Protein AF-A0A0A9Z9J9-F1 (afdb_monomer_lite)

Structure (mmCIF, N/CA/C/O backbone):
data_AF-A0A0A9Z9J9-F1
#
_entry.id   AF-A0A0A9Z9J9-F1
#
loop_
_atom_site.group_PDB
_atom_site.id
_atom_site.type_symbol
_atom_site.label_atom_id
_atom_site.label_alt_id
_atom_site.label_comp_id
_atom_site.label_asym_id
_atom_site.label_entity_id
_atom_site.label_seq_id
_atom_site.pdbx_PDB_ins_code
_atom_site.Cartn_x
_atom_site.Cartn_y
_atom_site.Cartn_z
_atom_site.occupancy
_atom_site.B_iso_or_equiv
_atom_site.auth_seq_id
_atom_site.auth_comp_id
_atom_site.auth_asym_id
_atom_site.auth_atom_id
_atom_site.pdbx_PDB_model_num
ATOM 1 N N . MET A 1 1 ? 43.612 11.893 54.432 1.00 41.75 1 MET A N 1
ATOM 2 C CA . MET A 1 1 ? 43.069 10.661 53.826 1.00 41.75 1 MET A CA 1
ATOM 3 C C . MET A 1 1 ? 41.663 10.971 53.351 1.00 41.75 1 MET A C 1
ATOM 5 O O . MET A 1 1 ? 40.718 10.906 54.120 1.00 41.75 1 MET A O 1
ATOM 9 N N . THR A 1 2 ? 41.575 11.457 52.120 1.00 36.19 2 THR A N 1
ATOM 10 C CA . THR A 1 2 ? 40.346 11.858 51.434 1.00 36.19 2 THR A CA 1
ATOM 11 C C . THR A 1 2 ? 40.062 10.809 50.369 1.00 36.19 2 THR A C 1
ATOM 13 O O . THR A 1 2 ? 40.895 10.635 49.482 1.00 36.19 2 THR A O 1
ATOM 16 N N . SER A 1 3 ? 38.913 10.143 50.439 1.00 33.19 3 SER A N 1
ATOM 17 C CA . SER A 1 3 ? 38.395 9.349 49.323 1.00 33.19 3 SER A CA 1
ATOM 18 C C . SER A 1 3 ? 36.925 9.684 49.140 1.00 33.19 3 SER A C 1
ATOM 20 O O . SER A 1 3 ? 36.074 9.295 49.935 1.00 33.19 3 SER A O 1
ATOM 22 N N . SER A 1 4 ? 36.681 10.480 48.104 1.00 35.03 4 SER A N 1
ATOM 23 C CA . SER A 1 4 ? 35.377 10.843 47.572 1.00 35.03 4 SER A CA 1
ATOM 24 C C . SER A 1 4 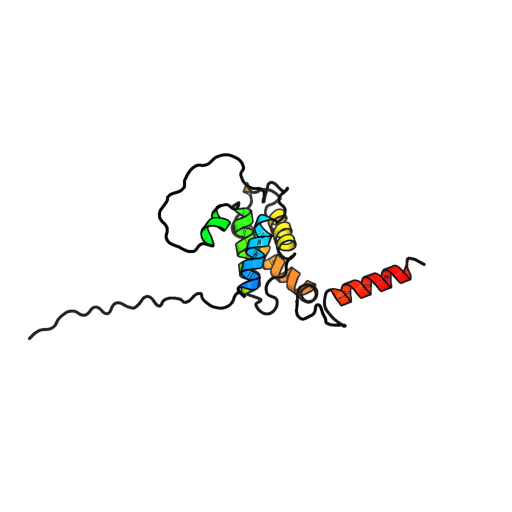? 34.791 9.679 46.775 1.00 35.03 4 SER A C 1
ATOM 26 O O . SER A 1 4 ? 35.499 9.010 46.023 1.00 35.03 4 SER A O 1
ATOM 28 N N . ASN A 1 5 ? 33.484 9.476 46.921 1.00 36.78 5 ASN A N 1
ATOM 29 C CA . ASN A 1 5 ? 32.682 8.585 46.094 1.00 36.78 5 ASN A CA 1
ATOM 30 C C . ASN A 1 5 ? 32.602 9.127 44.660 1.00 36.78 5 ASN A C 1
ATOM 32 O O . ASN A 1 5 ? 32.095 10.226 44.456 1.00 36.78 5 ASN A O 1
ATOM 36 N N . ASN A 1 6 ? 33.031 8.332 43.681 1.00 34.12 6 ASN A N 1
ATOM 37 C CA . ASN A 1 6 ? 32.644 8.488 42.281 1.00 34.12 6 ASN A CA 1
ATOM 38 C C . ASN A 1 6 ? 31.863 7.239 41.869 1.00 34.12 6 ASN A C 1
ATOM 40 O O . ASN A 1 6 ? 32.435 6.207 41.523 1.00 34.12 6 ASN A O 1
ATOM 44 N N . SER A 1 7 ? 30.538 7.338 41.931 1.00 38.22 7 SER A N 1
ATOM 45 C CA . SER A 1 7 ? 29.638 6.421 41.242 1.00 38.22 7 SER A CA 1
ATOM 46 C C . SER A 1 7 ? 29.620 6.841 39.778 1.00 38.22 7 SER A C 1
ATOM 48 O O . SER A 1 7 ? 29.006 7.844 39.422 1.00 38.22 7 SER A O 1
ATOM 50 N N . SER A 1 8 ? 30.361 6.114 38.944 1.00 36.75 8 SER A N 1
ATOM 51 C CA . SER A 1 8 ? 30.363 6.292 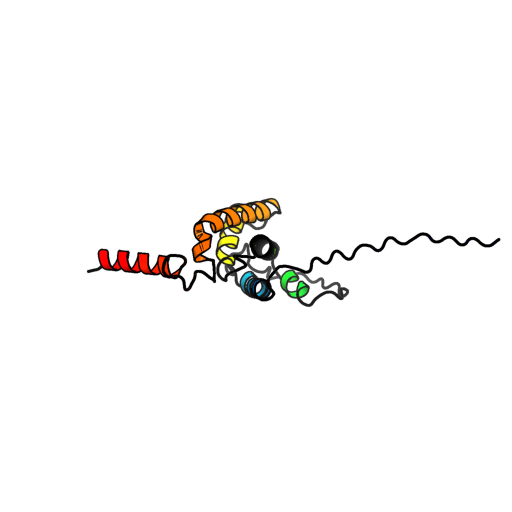37.496 1.00 36.75 8 SER A CA 1
ATOM 52 C C . SER A 1 8 ? 28.941 6.141 36.966 1.00 36.75 8 SER A C 1
ATOM 54 O O . SER A 1 8 ? 28.404 5.036 36.906 1.00 36.75 8 SER A O 1
ATOM 56 N N . GLY A 1 9 ? 28.336 7.271 36.598 1.00 31.98 9 GLY A N 1
ATOM 57 C CA . GLY A 1 9 ? 27.153 7.309 35.758 1.00 31.98 9 GLY A CA 1
ATOM 58 C C . GLY A 1 9 ? 27.482 6.592 34.459 1.00 31.98 9 GLY A C 1
ATOM 59 O O . GLY A 1 9 ? 28.258 7.089 33.644 1.00 31.98 9 GLY A O 1
ATOM 60 N N . GLY A 1 10 ? 26.935 5.389 34.299 1.00 28.67 10 GLY A N 1
ATOM 61 C CA . GLY A 1 10 ? 26.879 4.731 33.008 1.00 28.67 10 GLY A CA 1
ATOM 62 C C . GLY A 1 10 ? 26.078 5.636 32.091 1.00 28.67 10 GLY A C 1
ATOM 63 O O . GLY A 1 10 ? 24.866 5.762 32.255 1.00 28.67 10 GLY A O 1
ATOM 64 N N . ASN A 1 11 ? 26.781 6.312 31.183 1.00 30.95 11 ASN A N 1
ATOM 65 C CA . ASN A 1 11 ? 26.189 7.001 30.052 1.00 30.95 11 ASN A CA 1
ATOM 66 C C . ASN A 1 11 ? 25.181 6.039 29.428 1.00 30.95 11 ASN A C 1
ATOM 68 O O . ASN A 1 11 ? 25.568 4.986 28.921 1.00 30.95 11 ASN A O 1
ATOM 72 N N . ILE A 1 12 ? 23.896 6.382 29.517 1.00 38.69 12 ILE A N 1
ATOM 73 C CA . ILE A 1 12 ? 22.861 5.749 28.716 1.00 38.69 12 ILE A CA 1
ATOM 74 C C . ILE A 1 12 ? 23.299 6.025 27.288 1.00 38.69 12 ILE A C 1
ATOM 76 O O . ILE A 1 12 ? 23.242 7.163 26.822 1.00 38.69 12 ILE A O 1
ATOM 80 N N . SER A 1 13 ? 23.868 4.997 26.664 1.00 37.06 13 SER A N 1
ATOM 81 C CA . SER A 1 13 ? 24.253 4.997 25.269 1.00 37.06 13 SER A CA 1
ATOM 82 C C . SER A 1 13 ? 23.057 5.510 24.501 1.00 37.06 13 SER A C 1
ATOM 84 O O . SER A 1 13 ? 22.023 4.849 24.443 1.00 37.06 13 SER A O 1
ATOM 86 N N . ASN A 1 14 ? 23.210 6.727 23.990 1.00 32.28 14 ASN A N 1
ATOM 87 C CA . ASN A 1 14 ? 22.331 7.352 23.033 1.00 32.28 14 ASN A CA 1
ATOM 88 C C . ASN A 1 14 ? 22.227 6.348 21.882 1.00 32.28 14 ASN A C 1
ATOM 90 O O . ASN A 1 14 ? 23.140 6.238 21.058 1.00 32.28 14 ASN A O 1
ATOM 94 N N . CYS A 1 15 ? 21.197 5.503 21.910 1.00 29.72 15 CYS A N 1
ATOM 95 C CA . CYS A 1 15 ? 20.898 4.588 20.833 1.00 29.72 15 CYS A CA 1
ATOM 96 C C . CYS A 1 15 ? 20.431 5.479 19.692 1.00 29.72 15 CYS A C 1
ATOM 98 O O . CYS A 1 15 ? 19.263 5.833 19.571 1.00 29.72 15 CYS A O 1
ATOM 100 N N . ASN A 1 16 ? 21.411 5.915 18.908 1.00 31.02 16 ASN A N 1
ATOM 101 C CA . ASN A 1 16 ? 21.237 6.546 17.621 1.00 31.02 16 ASN A CA 1
ATOM 102 C C . ASN A 1 16 ? 20.418 5.585 16.752 1.00 31.02 16 ASN A C 1
ATOM 104 O O . ASN A 1 16 ? 20.968 4.771 16.016 1.00 31.02 16 ASN A O 1
ATOM 108 N N . TYR A 1 17 ? 19.091 5.681 16.843 1.00 35.62 17 TYR A N 1
ATOM 109 C CA . TYR A 1 17 ? 18.126 5.113 15.900 1.00 35.62 17 TYR A CA 1
ATOM 110 C C . TYR A 1 17 ? 18.121 5.954 14.611 1.00 35.62 17 TYR A C 1
ATOM 112 O O . TYR A 1 17 ? 17.088 6.315 14.057 1.00 35.62 17 TYR A O 1
ATOM 120 N N . SER A 1 18 ? 19.308 6.366 14.180 1.00 42.69 18 SER A N 1
ATOM 121 C CA . SER A 1 18 ? 19.554 7.284 13.083 1.00 42.69 18 SER A CA 1
ATOM 122 C C . SER A 1 18 ? 20.475 6.579 12.105 1.00 42.69 18 SER A C 1
ATOM 124 O O . SER A 1 18 ? 21.689 6.730 12.167 1.00 42.69 18 SER A O 1
ATOM 126 N N . ASN A 1 19 ? 19.854 5.722 11.289 1.00 53.50 19 ASN A N 1
ATOM 127 C CA . ASN A 1 19 ? 20.184 5.336 9.908 1.00 53.50 19 ASN A CA 1
ATOM 128 C C . ASN A 1 19 ? 19.246 4.160 9.563 1.00 53.50 19 ASN A C 1
ATOM 130 O O . ASN A 1 19 ? 19.365 3.089 10.147 1.00 53.50 19 ASN A O 1
ATOM 134 N N . SER A 1 20 ? 18.233 4.306 8.705 1.00 59.31 20 SER A N 1
ATOM 135 C CA . SER A 1 20 ? 18.423 3.957 7.285 1.00 59.31 20 SER A CA 1
ATOM 136 C C . SER A 1 20 ? 17.186 4.203 6.400 1.00 59.31 20 SER A C 1
ATOM 138 O O . SER A 1 20 ? 17.176 3.754 5.258 1.00 59.31 20 SER A O 1
ATOM 140 N N . ILE A 1 21 ? 16.145 4.910 6.861 1.00 67.75 21 ILE A N 1
ATOM 141 C CA . ILE A 1 21 ? 15.056 5.285 5.948 1.00 67.75 21 ILE A CA 1
ATOM 142 C C . ILE A 1 21 ? 15.497 6.489 5.112 1.00 67.75 21 ILE A C 1
ATOM 144 O O . ILE A 1 21 ? 16.006 7.479 5.647 1.00 67.75 21 ILE A O 1
ATOM 148 N N . SER A 1 22 ? 15.332 6.421 3.790 1.00 75.94 22 SER A N 1
ATOM 149 C CA . SER A 1 22 ? 15.581 7.601 2.965 1.00 75.94 22 SER A CA 1
ATOM 150 C C . SER A 1 22 ? 14.594 8.699 3.376 1.00 75.94 22 SER A C 1
ATOM 152 O O . SER A 1 22 ? 13.391 8.453 3.479 1.00 75.94 22 SER A O 1
ATOM 154 N N . ASN A 1 23 ? 15.081 9.924 3.609 1.00 79.69 23 ASN A N 1
ATOM 155 C CA . ASN A 1 23 ? 14.209 11.062 3.941 1.00 79.69 23 ASN A CA 1
ATOM 156 C C . ASN A 1 23 ? 13.099 11.244 2.888 1.00 79.69 23 ASN A C 1
ATOM 158 O O . ASN A 1 23 ? 11.994 11.671 3.212 1.00 79.69 23 ASN A O 1
ATOM 162 N N . SER A 1 24 ? 13.377 10.864 1.636 1.00 85.19 24 SER A N 1
ATOM 163 C CA . SER A 1 24 ? 12.406 10.811 0.545 1.00 85.19 24 SER A CA 1
ATOM 164 C C . SER A 1 24 ? 11.293 9.785 0.763 1.00 85.19 24 SER A C 1
ATOM 166 O O . SER A 1 24 ? 10.138 10.123 0.533 1.00 85.19 24 SER A O 1
ATOM 168 N N . ALA A 1 25 ? 11.610 8.566 1.217 1.00 89.00 25 ALA A N 1
ATOM 169 C CA . ALA A 1 25 ? 10.604 7.538 1.491 1.00 89.00 25 ALA A CA 1
ATOM 170 C C . ALA A 1 25 ? 9.681 7.972 2.629 1.00 89.00 25 ALA A C 1
ATOM 172 O O . ALA A 1 25 ? 8.465 7.928 2.479 1.00 89.00 25 ALA A O 1
ATOM 173 N N . LEU A 1 26 ? 10.252 8.470 3.729 1.00 90.38 26 LEU A N 1
ATOM 174 C CA . LEU A 1 26 ? 9.461 8.939 4.865 1.00 90.38 26 LEU A CA 1
ATOM 175 C C . LEU A 1 26 ? 8.557 10.121 4.479 1.00 90.38 26 LEU A C 1
ATOM 177 O O . LEU A 1 26 ? 7.373 10.110 4.791 1.00 90.38 26 LEU A O 1
ATOM 181 N N . THR A 1 27 ? 9.082 11.085 3.714 1.00 90.75 27 THR A N 1
ATOM 182 C CA . THR A 1 27 ? 8.289 12.221 3.209 1.00 90.75 27 THR A CA 1
ATOM 183 C C . THR A 1 27 ? 7.138 11.766 2.310 1.00 90.75 27 THR A C 1
ATOM 185 O O . THR A 1 27 ? 6.045 12.323 2.380 1.00 90.75 27 THR A O 1
ATOM 188 N N . ALA A 1 28 ? 7.366 10.762 1.461 1.00 92.81 28 ALA A N 1
ATOM 189 C CA . ALA A 1 28 ? 6.328 10.225 0.590 1.00 92.81 28 ALA A CA 1
ATOM 190 C C . ALA A 1 28 ? 5.235 9.498 1.392 1.00 92.81 28 ALA A C 1
ATOM 192 O O . ALA A 1 28 ? 4.055 9.771 1.184 1.00 92.81 28 ALA A O 1
ATOM 193 N N . ILE A 1 29 ? 5.618 8.663 2.366 1.00 94.56 29 ILE A N 1
ATOM 194 C CA . ILE A 1 29 ? 4.682 7.993 3.285 1.00 94.56 29 ILE A CA 1
ATOM 195 C C . ILE A 1 29 ? 3.825 9.027 4.027 1.00 94.56 29 ILE A C 1
ATOM 197 O O . ILE A 1 29 ? 2.602 8.898 4.074 1.00 94.56 29 ILE A O 1
ATOM 201 N N . ASP A 1 30 ? 4.447 10.083 4.547 1.00 92.19 30 ASP A N 1
ATOM 202 C CA . ASP A 1 30 ? 3.766 11.168 5.256 1.00 92.19 30 ASP A CA 1
ATOM 203 C C . ASP A 1 30 ? 2.724 11.898 4.410 1.00 92.19 30 ASP A C 1
ATOM 205 O O . ASP A 1 30 ? 1.687 12.327 4.919 1.00 92.19 30 ASP A O 1
ATOM 209 N N . MET A 1 31 ? 2.983 12.031 3.111 1.00 90.94 31 MET A N 1
ATOM 210 C CA . MET A 1 31 ? 2.027 12.623 2.184 1.00 90.94 31 MET A CA 1
ATOM 211 C C . MET A 1 31 ? 0.931 11.636 1.775 1.00 90.94 31 MET A C 1
ATOM 213 O O . MET A 1 31 ? -0.215 12.041 1.578 1.00 90.94 31 MET A O 1
ATOM 217 N N . ASP A 1 32 ? 1.253 10.355 1.609 1.00 94.88 32 ASP A N 1
ATOM 218 C CA . ASP A 1 32 ? 0.341 9.351 1.053 1.00 94.88 32 ASP A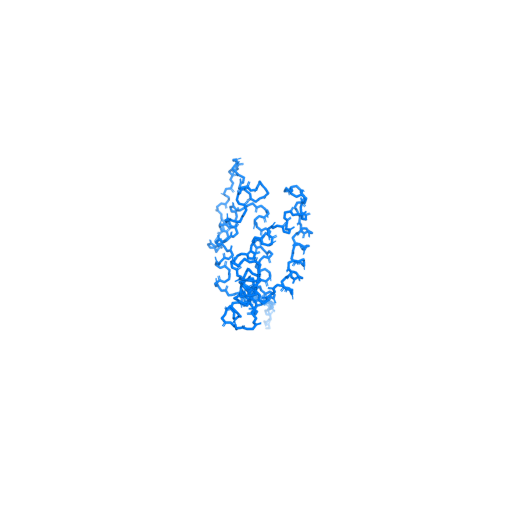 CA 1
ATOM 219 C C . ASP A 1 32 ? -0.639 8.789 2.083 1.00 94.88 32 ASP A C 1
ATOM 221 O O . ASP A 1 32 ? -1.828 8.657 1.783 1.00 94.88 32 ASP A O 1
ATOM 225 N N . VAL A 1 33 ? -0.192 8.513 3.311 1.00 94.50 33 VAL A N 1
ATOM 226 C CA . VAL A 1 33 ? -1.040 7.916 4.358 1.00 94.50 33 VAL A CA 1
ATOM 227 C C . VAL A 1 33 ? -2.313 8.735 4.625 1.00 94.50 33 VAL A C 1
ATOM 229 O O . VAL A 1 33 ? -3.394 8.143 4.600 1.00 94.50 33 VAL A O 1
ATOM 232 N N . PRO A 1 34 ? -2.270 10.075 4.791 1.00 90.94 34 PRO A N 1
ATOM 233 C CA . PRO A 1 34 ? -3.484 10.874 4.987 1.00 90.94 34 PRO A CA 1
ATOM 234 C C . PRO A 1 34 ? -4.443 10.858 3.786 1.00 90.94 34 PRO A C 1
ATOM 236 O O . PRO A 1 34 ? -5.627 11.155 3.931 1.00 90.94 34 PRO A O 1
ATOM 239 N N . ARG A 1 35 ? -3.933 10.548 2.588 1.00 91.56 35 ARG A N 1
ATOM 240 C CA . ARG A 1 35 ? -4.700 10.497 1.334 1.00 91.56 35 ARG A CA 1
ATOM 241 C C . ARG A 1 35 ? -5.190 9.087 0.992 1.00 91.56 35 ARG A C 1
ATOM 243 O O . ARG A 1 35 ? -5.917 8.945 0.013 1.00 91.56 35 ARG A O 1
ATOM 250 N N . THR A 1 36 ? -4.815 8.074 1.774 1.00 94.44 36 THR A N 1
ATOM 251 C CA . THR A 1 36 ? -5.120 6.664 1.501 1.00 94.44 36 THR A CA 1
ATOM 252 C C . THR A 1 36 ? -6.558 6.334 1.889 1.00 94.44 36 THR A C 1
ATOM 254 O O . THR A 1 36 ? -6.974 6.582 3.019 1.00 94.44 36 THR A O 1
ATOM 257 N N . MET A 1 37 ? -7.325 5.771 0.950 1.00 91.12 37 MET A N 1
ATOM 258 C CA . MET A 1 37 ? -8.711 5.313 1.157 1.00 91.12 37 MET A CA 1
ATOM 259 C C . MET A 1 37 ? -9.621 6.280 1.969 1.00 91.12 37 MET A C 1
ATOM 261 O O . MET A 1 37 ? -10.353 5.841 2.860 1.00 91.12 37 MET A O 1
ATOM 265 N N . PRO A 1 38 ? -9.688 7.590 1.648 1.00 88.44 38 PRO A N 1
ATOM 266 C CA . PRO A 1 38 ? -10.281 8.609 2.529 1.00 88.44 38 PRO A CA 1
ATOM 267 C C . PRO A 1 38 ? -11.802 8.480 2.694 1.00 88.44 38 PRO A C 1
ATOM 269 O O . PRO A 1 38 ? -12.390 9.024 3.623 1.00 88.44 38 PRO A O 1
ATOM 272 N N . LYS A 1 39 ? -12.465 7.771 1.773 1.00 86.25 39 LYS A N 1
ATOM 273 C CA . LYS A 1 39 ? -13.913 7.523 1.815 1.00 86.25 39 LYS A CA 1
ATOM 274 C C . LYS A 1 39 ? -14.288 6.333 2.701 1.00 86.25 39 LYS A C 1
ATOM 276 O O . LYS A 1 39 ? -15.469 6.141 2.984 1.00 86.25 39 LYS A O 1
ATOM 281 N N . VAL A 1 40 ? -13.318 5.513 3.104 1.00 87.44 40 VAL A N 1
ATOM 282 C CA . VAL A 1 40 ? -13.568 4.322 3.915 1.00 87.44 40 VAL A CA 1
ATOM 283 C C . VAL A 1 40 ? -13.521 4.723 5.380 1.00 87.44 40 VAL A C 1
ATOM 285 O O . VAL A 1 40 ? -12.498 5.197 5.859 1.00 87.44 40 VAL A O 1
ATOM 288 N N . ARG A 1 41 ? -14.622 4.504 6.112 1.00 87.50 41 ARG A N 1
ATOM 289 C CA . ARG A 1 41 ? -14.746 4.878 7.537 1.00 87.50 41 ARG A CA 1
ATOM 290 C C . ARG A 1 41 ? -13.626 4.329 8.422 1.00 87.50 41 ARG A C 1
ATOM 292 O O . ARG A 1 41 ? -13.322 4.932 9.436 1.00 87.50 41 ARG A O 1
ATOM 299 N N . PHE A 1 42 ? -13.033 3.206 8.028 1.00 89.25 42 PHE A N 1
ATOM 300 C CA . PHE A 1 42 ? -11.887 2.601 8.698 1.00 89.25 42 PHE A CA 1
ATOM 301 C C . PHE A 1 42 ? -10.668 3.540 8.773 1.00 89.25 42 PHE A C 1
ATOM 303 O O . PHE A 1 42 ? -10.035 3.618 9.818 1.00 89.25 42 PHE A O 1
ATOM 310 N N . PHE A 1 43 ? -10.373 4.279 7.695 1.00 88.56 43 PHE A N 1
ATOM 311 C CA . PHE A 1 43 ? -9.262 5.242 7.623 1.00 88.56 43 PHE A CA 1
ATOM 312 C C . PHE A 1 43 ? -9.719 6.706 7.724 1.00 88.56 43 PHE A C 1
ATOM 314 O O . PHE A 1 43 ? -8.903 7.590 7.980 1.00 88.56 43 PHE A O 1
ATOM 321 N N . GLY A 1 44 ? -11.012 6.972 7.521 1.00 76.25 44 GLY A N 1
ATOM 322 C CA . GLY A 1 44 ? -11.597 8.308 7.567 1.00 76.25 44 GLY A CA 1
ATOM 323 C C . GLY A 1 44 ? -11.469 8.948 8.947 1.00 76.25 44 GLY A C 1
ATOM 324 O O . GLY A 1 44 ? -11.733 8.314 9.964 1.00 76.25 44 GLY A O 1
ATOM 325 N N . SER A 1 45 ? -11.072 10.219 8.970 1.00 59.22 45 SER A N 1
ATOM 326 C CA . SER A 1 45 ? -10.920 11.007 10.189 1.00 59.22 45 SER A CA 1
ATOM 327 C C . SER A 1 45 ? -12.193 11.002 11.035 1.00 59.22 45 SER A C 1
ATOM 329 O O . SER A 1 45 ? -13.308 11.142 10.530 1.00 59.22 45 SER A O 1
ATOM 331 N N . THR A 1 46 ? -12.016 10.893 12.350 1.00 52.00 46 THR A N 1
ATOM 332 C CA . THR A 1 46 ? -13.056 11.145 13.346 1.00 52.00 46 THR A CA 1
ATOM 333 C C . THR A 1 46 ? -13.433 12.632 13.309 1.00 52.00 46 THR A C 1
ATOM 335 O O . THR A 1 46 ? -12.986 13.434 14.119 1.00 52.00 46 THR A O 1
ATOM 338 N N . THR A 1 47 ? -14.234 13.053 12.336 1.00 48.47 47 THR A N 1
ATOM 339 C CA . THR A 1 47 ? -15.112 14.215 12.519 1.00 48.47 47 THR A CA 1
ATOM 340 C C . THR A 1 47 ? -16.303 13.661 13.310 1.00 48.47 47 THR A C 1
ATOM 342 O O . THR A 1 47 ? -17.007 12.803 12.788 1.00 48.47 47 THR A O 1
ATOM 345 N N . GLU A 1 48 ? -16.551 13.969 14.584 1.00 40.66 48 GLU A N 1
ATOM 346 C CA . GLU A 1 48 ? -16.526 15.261 15.273 1.00 40.66 48 GLU A CA 1
ATOM 347 C C . GLU A 1 48 ? -16.320 15.047 16.802 1.00 40.66 48 GLU A C 1
ATOM 349 O O . GLU A 1 48 ? -16.790 14.051 17.345 1.00 40.66 48 GLU A O 1
ATOM 354 N N . ASN A 1 49 ? -15.680 16.006 17.495 1.00 45.06 49 ASN A N 1
ATOM 355 C CA . ASN A 1 49 ? -15.419 16.100 18.954 1.00 45.06 49 ASN A CA 1
ATOM 356 C C . ASN A 1 49 ? -14.327 15.208 19.594 1.00 45.06 49 ASN A C 1
ATOM 358 O O . ASN A 1 49 ? -14.603 14.103 20.043 1.00 45.06 49 ASN A O 1
ATOM 362 N N . SER A 1 50 ? -13.154 15.798 19.876 1.00 41.28 50 SER A N 1
ATOM 363 C CA . SER A 1 50 ? -12.617 15.827 21.252 1.00 41.28 50 SER A CA 1
ATOM 364 C C . SER A 1 50 ? -11.533 16.898 21.416 1.00 41.28 50 SER A C 1
ATOM 366 O O . SER A 1 50 ? -10.502 16.880 20.751 1.00 41.28 50 SER A O 1
ATOM 368 N N . TYR A 1 51 ? -11.770 17.822 22.346 1.00 47.53 51 TYR A N 1
ATOM 369 C CA . TYR A 1 51 ? -10.763 18.702 22.931 1.00 47.53 51 TYR A CA 1
ATOM 370 C C . TYR A 1 51 ? -9.723 17.878 23.708 1.00 47.53 51 TYR A C 1
ATOM 372 O O . TYR A 1 51 ? -10.079 16.874 24.325 1.00 47.53 51 TYR A O 1
ATOM 380 N N . GLY A 1 52 ? -8.465 18.331 23.720 1.00 40.12 52 GLY A N 1
ATOM 381 C CA . GLY A 1 52 ? -7.421 17.776 24.587 1.00 40.12 52 GLY A CA 1
ATOM 382 C C . GLY A 1 52 ? -5.995 18.020 24.094 1.00 40.12 52 GLY A C 1
ATOM 383 O O . GLY A 1 52 ? -5.246 17.070 23.911 1.00 40.12 52 GLY A O 1
ATOM 384 N N . CYS A 1 53 ? -5.606 19.273 23.842 1.00 41.31 53 CYS A N 1
ATOM 385 C CA . CYS A 1 53 ? -4.199 19.604 23.621 1.00 41.31 53 CYS A CA 1
ATOM 386 C C . CYS A 1 53 ? -3.506 19.847 24.973 1.00 41.31 53 CYS A C 1
ATOM 388 O O . CYS A 1 53 ? -3.483 20.975 25.470 1.00 41.31 53 CYS A O 1
ATOM 390 N N . ASP A 1 54 ? -2.911 18.809 25.563 1.00 34.84 54 ASP A N 1
ATOM 391 C CA . ASP A 1 54 ? -1.912 19.029 26.609 1.00 34.84 54 ASP A CA 1
ATOM 392 C C . ASP A 1 54 ? -0.656 19.620 25.963 1.00 34.84 54 ASP A C 1
ATOM 394 O O . ASP A 1 54 ? 0.121 18.973 25.260 1.00 34.84 54 ASP A O 1
ATOM 398 N N . SER A 1 55 ? -0.525 20.929 26.159 1.00 49.34 55 SER A N 1
ATOM 399 C CA . SER A 1 55 ? 0.495 21.785 25.570 1.00 49.34 55 SER A CA 1
ATOM 400 C C . SER A 1 55 ? 1.778 21.683 26.383 1.00 49.34 55 SER A C 1
ATOM 402 O O . SER A 1 55 ? 2.107 22.601 27.130 1.00 49.34 55 SER A O 1
ATOM 404 N N . ASN A 1 56 ? 2.484 20.553 26.287 1.00 49.00 56 ASN A N 1
ATOM 405 C CA . ASN A 1 56 ? 3.883 20.494 26.715 1.00 49.00 56 ASN A CA 1
ATOM 406 C C . ASN A 1 56 ? 4.644 19.280 26.152 1.00 49.00 56 ASN A C 1
ATOM 408 O O . ASN A 1 56 ? 4.978 18.343 26.873 1.00 49.00 56 ASN A O 1
ATOM 412 N N . CYS A 1 57 ? 5.000 19.308 24.867 1.00 47.09 57 CYS A N 1
ATOM 413 C CA . CYS A 1 57 ? 6.148 18.532 24.404 1.00 47.09 57 CYS A CA 1
ATOM 414 C C . CYS A 1 57 ? 6.922 19.279 23.310 1.00 47.09 57 CYS A C 1
ATOM 416 O O . CYS A 1 57 ? 6.478 19.462 22.180 1.00 47.09 57 CYS A O 1
ATOM 418 N N . ASN A 1 58 ? 8.129 19.712 23.670 1.00 45.62 58 ASN A N 1
ATOM 419 C CA . ASN A 1 58 ? 9.172 20.055 22.716 1.00 45.62 58 ASN A CA 1
ATOM 420 C C . ASN A 1 58 ? 9.686 18.750 22.096 1.00 45.62 58 ASN A C 1
ATOM 422 O O . ASN A 1 58 ? 10.648 18.188 22.608 1.00 45.62 58 ASN A O 1
ATOM 426 N N . GLN A 1 59 ? 9.050 18.237 21.041 1.00 42.62 59 GLN A N 1
ATOM 427 C CA . GLN A 1 59 ? 9.639 17.167 20.233 1.00 42.62 59 GLN A CA 1
ATOM 428 C C . GLN A 1 59 ? 9.038 17.153 18.819 1.00 42.62 59 GLN A C 1
ATOM 430 O O . GLN A 1 59 ? 7.865 16.861 18.639 1.00 42.62 59 GLN A O 1
ATOM 435 N N . SER A 1 60 ? 9.888 17.464 17.836 1.00 42.62 60 SER A N 1
ATOM 436 C CA . SER A 1 60 ? 9.788 17.170 16.398 1.00 42.62 60 SER A CA 1
ATOM 437 C C . SER A 1 60 ? 8.439 17.414 15.696 1.00 42.62 60 SER A C 1
ATOM 439 O O . SER A 1 60 ? 7.492 16.650 15.828 1.00 42.62 60 SER A O 1
ATOM 441 N N . HIS A 1 61 ? 8.431 18.402 14.797 1.00 46.44 61 HIS A N 1
ATOM 442 C CA . HIS A 1 61 ? 7.363 18.821 13.866 1.00 46.44 61 HIS A CA 1
ATOM 443 C C . HIS A 1 61 ? 6.615 17.690 13.108 1.00 46.44 61 HIS A C 1
ATOM 445 O O . HIS A 1 61 ? 5.544 17.920 12.559 1.00 46.44 61 HIS A O 1
ATOM 451 N N . TYR A 1 62 ? 7.145 16.465 13.097 1.00 48.19 62 TYR A N 1
ATOM 452 C CA . TYR A 1 62 ? 6.537 15.269 12.504 1.00 48.19 62 TYR A CA 1
ATOM 453 C C . TYR A 1 62 ? 5.465 14.597 13.389 1.00 48.19 62 TYR A C 1
ATOM 455 O O . TYR A 1 62 ? 4.513 14.030 12.868 1.00 48.19 62 TYR A O 1
ATOM 463 N N . ILE A 1 63 ? 5.558 14.704 14.723 1.00 54.81 63 ILE A N 1
ATOM 464 C CA . ILE A 1 63 ? 4.621 14.051 15.664 1.00 54.81 63 ILE A CA 1
ATOM 465 C C . ILE A 1 63 ? 3.222 14.697 15.606 1.00 54.81 63 ILE A C 1
ATOM 467 O O . ILE A 1 63 ? 2.210 14.051 15.878 1.00 54.81 63 ILE A O 1
ATOM 471 N N . GLY A 1 64 ? 3.143 15.967 15.197 1.00 53.88 64 GLY A N 1
ATOM 472 C CA . GLY A 1 64 ? 1.885 16.709 15.122 1.00 53.88 64 GLY A CA 1
ATOM 473 C C . GLY A 1 64 ? 0.924 16.192 14.049 1.00 53.88 64 GLY A C 1
ATOM 474 O O . GLY A 1 64 ? -0.275 16.127 14.302 1.00 53.88 64 GLY A O 1
ATOM 475 N N . LEU A 1 65 ? 1.429 15.788 12.876 1.00 57.84 65 LEU A N 1
ATOM 476 C CA . LEU A 1 65 ? 0.575 15.358 11.763 1.00 57.84 65 LEU A CA 1
ATOM 477 C C . LEU A 1 65 ? 0.045 13.934 11.975 1.00 57.84 65 LEU A C 1
ATOM 479 O O . LEU A 1 65 ? -1.139 13.683 11.767 1.00 57.84 65 LEU A O 1
ATOM 483 N N . THR A 1 66 ? 0.886 13.019 12.468 1.00 57.91 66 THR A N 1
ATOM 484 C CA . THR A 1 66 ? 0.486 11.636 12.781 1.00 57.91 66 THR A CA 1
ATOM 485 C C . THR A 1 66 ? -0.502 11.571 13.946 1.00 57.91 66 THR A C 1
ATOM 487 O O . THR A 1 66 ? -1.379 10.712 13.954 1.00 57.91 66 THR A O 1
ATOM 490 N N . SER A 1 67 ? -0.416 12.497 14.907 1.00 61.50 67 SER A N 1
ATOM 491 C CA . SER A 1 67 ? -1.369 12.596 16.025 1.00 61.50 67 SER A CA 1
ATOM 492 C C . SER A 1 67 ? -2.796 12.944 15.571 1.00 61.50 67 SER A C 1
ATOM 494 O O . SER A 1 67 ? -3.765 12.540 16.205 1.00 61.50 67 SER A O 1
ATOM 496 N N . MET A 1 68 ? -2.944 13.639 14.437 1.00 71.00 68 MET A N 1
ATOM 497 C CA . MET A 1 68 ? -4.253 13.977 13.855 1.00 71.00 68 MET A CA 1
ATOM 498 C C . MET A 1 68 ? -4.862 12.834 13.022 1.00 71.00 68 MET A C 1
ATOM 500 O O . MET A 1 68 ? -5.992 12.955 12.547 1.00 71.00 68 MET A O 1
ATOM 504 N N . LEU A 1 69 ? -4.122 11.740 12.809 1.00 79.75 69 LEU A N 1
ATOM 505 C CA . LEU A 1 69 ? -4.582 10.580 12.052 1.00 79.75 69 LEU A CA 1
ATOM 506 C C . LEU A 1 69 ? -5.384 9.609 12.923 1.00 79.75 69 LEU A C 1
ATOM 508 O O . LEU A 1 69 ? -5.205 9.527 14.136 1.00 79.75 69 LEU A O 1
ATOM 512 N N . THR A 1 70 ? -6.238 8.819 12.273 1.00 88.00 70 THR A N 1
ATOM 513 C CA . THR A 1 70 ? -6.924 7.700 12.925 1.00 88.00 70 THR A CA 1
ATOM 514 C C . THR A 1 70 ? -5.926 6.640 13.388 1.00 88.00 70 THR A C 1
ATOM 516 O O . THR A 1 70 ? -4.816 6.529 12.861 1.00 88.00 70 THR A O 1
ATOM 519 N N . THR A 1 71 ? -6.342 5.797 14.332 1.00 91.00 71 THR A N 1
ATOM 520 C CA . THR A 1 71 ? -5.534 4.667 14.809 1.00 91.00 71 THR A CA 1
ATOM 521 C C . THR A 1 71 ? -5.110 3.737 13.666 1.00 91.00 71 THR A C 1
ATOM 523 O O . THR A 1 71 ? -3.949 3.334 13.610 1.00 91.00 71 THR A O 1
ATOM 526 N N . ALA A 1 72 ? -6.006 3.464 12.711 1.00 92.81 72 ALA A N 1
ATOM 527 C CA . ALA A 1 72 ? -5.693 2.668 11.525 1.00 92.81 72 ALA A CA 1
ATOM 528 C C . ALA A 1 72 ? -4.671 3.361 10.610 1.00 92.81 72 ALA A C 1
ATOM 530 O O . ALA A 1 72 ? -3.705 2.735 10.184 1.00 92.81 72 ALA A O 1
ATOM 531 N N . SER A 1 73 ? -4.822 4.662 10.345 1.00 93.94 73 SER A N 1
ATOM 532 C CA . SER A 1 73 ? -3.857 5.424 9.540 1.00 93.94 73 SER A CA 1
ATOM 533 C C . SER A 1 73 ? -2.477 5.509 10.208 1.00 93.94 73 SER A C 1
ATOM 535 O O . SER A 1 73 ? -1.458 5.432 9.526 1.00 93.94 73 SER A O 1
ATOM 537 N N . GLN A 1 74 ? -2.415 5.607 11.540 1.00 93.44 74 GLN A N 1
ATOM 538 C CA . GLN A 1 74 ? -1.155 5.514 12.286 1.00 93.44 74 GLN A CA 1
ATOM 539 C C . GLN A 1 74 ? -0.521 4.120 12.171 1.00 93.44 74 GLN A C 1
ATOM 541 O O . GLN A 1 74 ? 0.695 4.014 12.028 1.00 93.44 74 GLN A O 1
ATOM 546 N N . GLY A 1 75 ? -1.329 3.056 12.217 1.00 95.62 75 GLY A N 1
ATOM 547 C CA . GLY A 1 75 ? -0.870 1.690 11.958 1.00 95.62 75 GLY A CA 1
ATOM 548 C C . GLY A 1 75 ? -0.313 1.525 10.548 1.00 95.62 75 GLY A C 1
ATOM 549 O O . GLY A 1 75 ? 0.788 1.012 10.368 1.00 95.62 75 GLY A O 1
ATOM 550 N N . LEU A 1 76 ? -1.028 2.039 9.546 1.00 96.94 76 LEU A N 1
ATOM 551 C CA . LEU A 1 76 ? -0.597 2.023 8.150 1.00 96.94 76 LEU A CA 1
ATOM 552 C C . LEU A 1 76 ? 0.758 2.720 7.969 1.00 96.94 76 LEU A C 1
ATOM 554 O O . LEU A 1 76 ? 1.653 2.178 7.322 1.00 96.94 76 LEU A O 1
ATOM 558 N N . HIS A 1 77 ? 0.932 3.889 8.592 1.00 95.38 77 HIS A N 1
ATOM 559 C CA . HIS A 1 77 ? 2.200 4.623 8.590 1.00 95.38 77 HIS A CA 1
ATOM 560 C C . HIS A 1 77 ? 3.358 3.786 9.146 1.00 95.38 77 HIS A C 1
ATOM 562 O O . HIS A 1 77 ? 4.411 3.687 8.508 1.00 95.38 77 HIS A O 1
ATOM 568 N N . ARG A 1 78 ? 3.158 3.124 10.293 1.00 96.06 78 ARG A N 1
ATOM 569 C CA . ARG A 1 78 ? 4.180 2.265 10.911 1.00 96.06 78 ARG A CA 1
ATOM 570 C C . ARG A 1 78 ? 4.521 1.046 10.062 1.00 96.06 78 ARG A C 1
ATOM 572 O O . ARG A 1 78 ? 5.705 0.739 9.918 1.00 96.06 78 ARG A O 1
ATOM 579 N N . VAL A 1 79 ? 3.528 0.387 9.463 1.00 97.12 79 VAL A N 1
ATOM 580 C CA . VAL A 1 79 ? 3.761 -0.753 8.559 1.00 97.12 79 VAL A CA 1
ATOM 581 C C . VAL A 1 79 ? 4.625 -0.328 7.375 1.00 97.12 79 VAL A C 1
ATOM 583 O O . VAL A 1 79 ? 5.654 -0.952 7.114 1.00 97.12 79 VAL A O 1
ATOM 586 N N . LEU A 1 80 ? 4.262 0.763 6.695 1.00 95.94 80 LEU A N 1
ATOM 587 C CA . LEU A 1 80 ? 5.001 1.260 5.529 1.00 95.94 80 LEU A CA 1
ATOM 588 C C . LEU A 1 80 ? 6.417 1.712 5.896 1.00 95.94 80 LEU A C 1
ATOM 590 O O . LEU A 1 80 ? 7.374 1.396 5.189 1.00 95.94 80 LEU A O 1
ATOM 594 N N . THR A 1 81 ? 6.564 2.389 7.035 1.00 94.38 81 THR A N 1
ATOM 595 C CA . THR A 1 81 ? 7.872 2.805 7.555 1.00 94.38 81 THR A CA 1
ATOM 596 C C . THR A 1 81 ? 8.754 1.591 7.853 1.00 94.38 81 THR A C 1
ATOM 598 O O . THR A 1 81 ? 9.933 1.574 7.492 1.00 94.38 81 THR A O 1
ATOM 601 N N . THR A 1 82 ? 8.186 0.544 8.459 1.00 94.38 82 THR A N 1
ATOM 602 C CA . THR A 1 82 ? 8.906 -0.704 8.748 1.00 94.38 82 THR A CA 1
ATOM 603 C C . THR A 1 82 ? 9.325 -1.411 7.461 1.00 94.38 82 THR A C 1
ATOM 605 O O . THR A 1 82 ? 10.488 -1.787 7.342 1.00 94.38 82 THR A O 1
ATOM 608 N N . ILE A 1 83 ? 8.439 -1.530 6.465 1.00 92.38 83 ILE A N 1
ATOM 609 C CA . ILE A 1 83 ? 8.760 -2.142 5.161 1.00 92.38 83 ILE A CA 1
ATOM 610 C C . ILE A 1 83 ? 9.900 -1.405 4.459 1.00 92.38 83 ILE A C 1
ATOM 612 O O . ILE A 1 83 ? 10.852 -2.048 4.013 1.00 92.38 83 ILE A O 1
ATOM 616 N N . ALA A 1 84 ? 9.833 -0.073 4.408 1.00 91.62 84 ALA A N 1
ATOM 617 C CA . ALA A 1 84 ? 10.857 0.750 3.773 1.00 91.62 84 ALA A CA 1
ATOM 618 C C . ALA A 1 84 ? 12.213 0.658 4.491 1.00 91.62 84 ALA A C 1
ATOM 620 O O . ALA A 1 84 ? 13.260 0.791 3.861 1.00 91.62 84 ALA A O 1
ATOM 621 N N . THR A 1 85 ? 12.193 0.420 5.806 1.00 90.00 85 THR A N 1
ATOM 622 C CA . THR A 1 85 ? 13.404 0.257 6.619 1.00 90.00 85 THR A CA 1
ATOM 623 C C . THR A 1 85 ? 14.009 -1.139 6.461 1.00 90.00 85 THR A C 1
ATOM 625 O O . THR A 1 85 ? 15.216 -1.269 6.276 1.00 90.00 85 THR A O 1
ATOM 628 N N . VAL A 1 86 ? 13.186 -2.191 6.513 1.00 87.94 86 VAL A N 1
ATOM 629 C CA . VAL A 1 86 ? 13.641 -3.588 6.400 1.00 87.94 86 VAL A CA 1
ATOM 630 C C . VAL A 1 86 ? 14.131 -3.900 4.983 1.00 87.94 86 VAL A C 1
ATOM 632 O O . VAL A 1 86 ? 15.109 -4.626 4.824 1.00 87.94 86 VAL A O 1
ATOM 635 N N . ASN A 1 87 ? 13.512 -3.307 3.959 1.00 80.56 87 ASN A N 1
ATOM 636 C CA . ASN A 1 87 ? 13.870 -3.513 2.557 1.00 80.56 87 ASN A CA 1
ATOM 637 C C . ASN A 1 87 ? 14.465 -2.242 1.950 1.00 80.56 87 ASN A C 1
ATOM 639 O O . ASN A 1 87 ? 13.945 -1.735 0.963 1.00 80.56 87 ASN A O 1
ATOM 643 N N . ALA A 1 88 ? 15.557 -1.717 2.509 1.00 74.62 88 ALA A N 1
ATOM 644 C CA . ALA A 1 88 ? 16.140 -0.447 2.057 1.00 74.62 88 ALA A CA 1
ATOM 645 C C . ALA A 1 88 ? 16.501 -0.401 0.553 1.00 74.62 88 ALA A C 1
ATOM 647 O O . ALA A 1 88 ? 16.544 0.684 -0.020 1.00 74.62 88 ALA A O 1
ATOM 648 N N . GLY A 1 89 ? 16.740 -1.557 -0.084 1.00 74.00 89 GLY A N 1
ATOM 649 C CA . GLY A 1 89 ? 16.956 -1.662 -1.533 1.00 74.00 89 GLY A CA 1
ATOM 650 C C . GLY A 1 89 ? 15.690 -1.488 -2.383 1.00 74.00 89 GLY A C 1
ATOM 651 O O . GLY A 1 89 ? 15.798 -1.049 -3.515 1.00 74.00 89 GLY A O 1
ATOM 652 N N . LEU A 1 90 ? 14.507 -1.789 -1.835 1.00 80.81 90 LEU A N 1
ATOM 653 C CA . LEU A 1 90 ? 13.207 -1.515 -2.465 1.00 80.81 90 LEU A CA 1
ATOM 654 C C . LEU A 1 90 ? 12.674 -0.138 -2.033 1.00 80.81 90 LEU A C 1
ATOM 656 O O . LEU A 1 90 ? 12.164 0.643 -2.831 1.00 80.81 90 LEU A O 1
ATOM 660 N N . GLY A 1 91 ? 12.816 0.173 -0.743 1.00 87.06 91 GLY A N 1
ATOM 661 C CA . GLY A 1 91 ? 12.345 1.403 -0.126 1.00 87.06 91 GLY A CA 1
ATOM 662 C C . GLY A 1 91 ? 10.819 1.502 -0.098 1.00 87.06 91 GLY A C 1
ATOM 663 O O . GLY A 1 91 ? 10.120 0.548 0.238 1.00 87.06 91 GLY A O 1
ATOM 664 N N . TYR A 1 92 ? 10.318 2.698 -0.402 1.00 91.56 92 TYR A N 1
ATOM 665 C CA . TYR A 1 92 ? 8.895 2.987 -0.548 1.00 91.56 92 TYR A CA 1
ATOM 666 C C . TYR A 1 92 ? 8.637 3.628 -1.909 1.00 91.56 92 TYR A C 1
ATOM 668 O O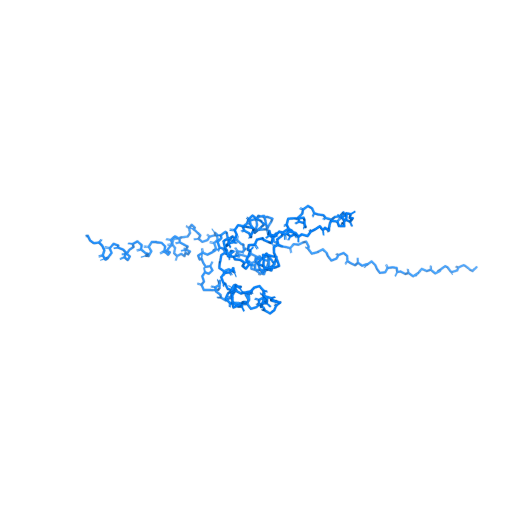 . TYR A 1 92 ? 9.332 4.574 -2.296 1.00 91.56 92 TYR A O 1
ATOM 676 N N . VAL A 1 93 ? 7.591 3.156 -2.582 1.00 90.50 93 VAL A N 1
ATOM 677 C CA . VAL A 1 93 ? 7.058 3.715 -3.823 1.00 90.50 93 VAL A CA 1
ATOM 678 C C . VAL A 1 93 ? 5.595 4.083 -3.608 1.00 90.50 93 VAL A C 1
ATOM 680 O O . VAL A 1 93 ? 4.823 3.322 -3.021 1.00 90.50 93 VAL A O 1
ATOM 683 N N . GLN A 1 94 ? 5.213 5.268 -4.085 1.00 90.69 94 GLN A N 1
ATOM 684 C CA . GLN A 1 94 ? 3.828 5.729 -4.039 1.00 90.69 94 GLN A CA 1
ATOM 685 C C . GLN A 1 94 ? 2.909 4.683 -4.691 1.00 90.69 94 GLN A C 1
ATOM 687 O O . GLN A 1 94 ? 3.164 4.236 -5.806 1.00 90.69 94 GLN A O 1
ATOM 692 N N . GLY A 1 95 ? 1.838 4.300 -3.994 1.00 90.88 95 GLY A N 1
ATOM 693 C CA . GLY A 1 95 ? 0.948 3.200 -4.379 1.00 90.88 95 GLY A CA 1
ATOM 694 C C . GLY A 1 95 ? 1.076 1.977 -3.467 1.00 90.88 95 GLY A C 1
ATOM 695 O O . GLY A 1 95 ? 0.088 1.271 -3.259 1.00 90.88 95 GLY A O 1
ATOM 696 N N . MET A 1 96 ? 2.232 1.766 -2.823 1.00 94.56 96 MET A N 1
ATOM 697 C CA . MET A 1 96 ? 2.383 0.715 -1.803 1.00 94.56 96 MET A CA 1
ATOM 698 C C . MET A 1 96 ? 1.452 0.937 -0.603 1.00 94.56 96 MET A C 1
ATOM 700 O O . MET A 1 96 ? 0.994 -0.025 0.015 1.00 94.56 96 MET A O 1
ATOM 704 N N . ASN A 1 97 ? 1.136 2.198 -0.296 1.00 96.31 97 ASN A N 1
ATOM 705 C CA . ASN A 1 97 ? 0.152 2.575 0.715 1.00 96.31 97 ASN A CA 1
ATOM 706 C C . ASN A 1 97 ? -1.228 1.961 0.448 1.00 96.31 97 ASN A C 1
ATOM 708 O O . ASN A 1 97 ? -1.873 1.505 1.388 1.00 96.31 97 ASN A O 1
ATOM 712 N N . GLU A 1 98 ? -1.656 1.885 -0.815 1.00 96.25 98 GLU A N 1
ATOM 713 C CA . GLU A 1 98 ? -2.952 1.305 -1.171 1.00 96.25 98 GLU A CA 1
ATOM 714 C C . GLU A 1 98 ? -2.949 -0.215 -0.977 1.00 96.25 98 GLU A C 1
ATOM 716 O O . GLU A 1 98 ? -3.908 -0.758 -0.432 1.00 96.25 98 GLU A O 1
ATOM 721 N N . LEU A 1 99 ? -1.864 -0.912 -1.337 1.00 95.75 99 LEU A N 1
ATOM 722 C CA . LEU A 1 99 ? -1.742 -2.356 -1.093 1.00 95.75 99 LEU A CA 1
ATOM 723 C C . LEU A 1 99 ? -1.815 -2.678 0.404 1.00 95.75 99 LEU A C 1
ATOM 725 O O . LEU A 1 99 ? -2.596 -3.532 0.829 1.00 95.75 99 LEU A O 1
ATOM 729 N N . ALA A 1 100 ? -1.033 -1.953 1.205 1.00 97.50 100 ALA A N 1
ATOM 730 C CA . ALA A 1 100 ? -1.009 -2.105 2.653 1.00 97.50 100 ALA A CA 1
ATOM 731 C C . ALA A 1 100 ? -2.381 -1.814 3.283 1.00 97.50 100 ALA A C 1
ATOM 733 O O . ALA A 1 100 ? -2.836 -2.555 4.155 1.00 97.50 100 ALA A O 1
ATOM 734 N N . ALA A 1 101 ? -3.068 -0.769 2.815 1.00 97.31 101 ALA A N 1
ATOM 735 C CA . ALA A 1 101 ? -4.371 -0.380 3.335 1.00 97.31 101 ALA A CA 1
ATOM 736 C C . ALA A 1 101 ? -5.463 -1.422 3.049 1.00 97.31 101 ALA A C 1
ATOM 738 O O . ALA A 1 101 ? -6.278 -1.693 3.932 1.00 97.31 101 ALA A O 1
ATOM 739 N N . HIS A 1 102 ? -5.456 -2.059 1.871 1.00 97.25 102 HIS A N 1
ATOM 740 C CA . HIS A 1 102 ? -6.398 -3.141 1.561 1.00 97.25 102 HIS A CA 1
ATOM 741 C C . HIS A 1 102 ? -6.172 -4.366 2.450 1.00 97.25 102 HIS A C 1
ATOM 743 O O . HIS A 1 102 ? -7.136 -4.900 2.997 1.00 97.25 102 HIS A O 1
ATOM 749 N N . LEU A 1 103 ? -4.917 -4.789 2.631 1.00 98.12 103 LEU A N 1
ATOM 750 C CA . LEU A 1 103 ? -4.579 -5.902 3.525 1.00 98.12 103 LEU A CA 1
ATOM 751 C C . LEU A 1 103 ? -5.037 -5.615 4.959 1.00 98.12 103 LEU A C 1
ATOM 753 O O . LEU A 1 103 ? -5.749 -6.420 5.554 1.00 98.12 103 LEU A O 1
ATOM 757 N N . MET A 1 104 ? -4.708 -4.428 5.469 1.00 98.12 104 MET A N 1
ATOM 758 C CA . MET A 1 104 ? -5.090 -3.997 6.812 1.00 98.12 104 MET A CA 1
ATOM 759 C C . MET A 1 104 ? -6.607 -3.949 6.999 1.00 98.12 104 MET A C 1
ATOM 761 O O . MET A 1 104 ? -7.123 -4.429 8.006 1.00 98.12 104 MET A O 1
ATOM 765 N N . TYR A 1 105 ? -7.330 -3.409 6.017 1.00 97.56 105 TYR A N 1
ATOM 766 C CA . TYR A 1 105 ? -8.788 -3.364 6.037 1.00 97.56 105 TYR A CA 1
ATOM 767 C C . TYR A 1 105 ? -9.398 -4.771 6.072 1.00 97.56 105 TYR A C 1
ATOM 769 O O . TYR A 1 105 ? -10.321 -5.018 6.846 1.00 97.56 105 TYR A O 1
ATOM 777 N N . VAL A 1 106 ? -8.880 -5.701 5.262 1.00 97.94 106 VAL A N 1
ATOM 778 C CA . VAL 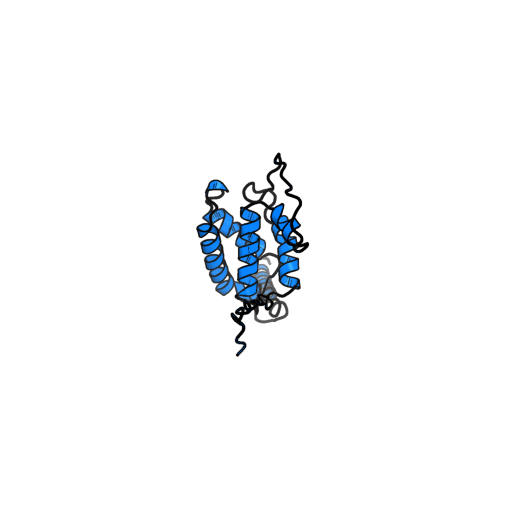A 1 106 ? -9.372 -7.086 5.205 1.00 97.94 106 VAL A CA 1
ATOM 779 C C . VAL A 1 106 ? -9.077 -7.838 6.502 1.00 97.94 106 VAL A C 1
ATOM 781 O O . VAL A 1 106 ? -9.974 -8.496 7.026 1.00 97.94 106 VAL A O 1
ATOM 784 N N . PHE A 1 107 ? -7.868 -7.719 7.053 1.00 98.25 107 PHE A N 1
ATOM 785 C CA . PHE A 1 107 ? -7.508 -8.369 8.317 1.00 98.25 107 PHE A CA 1
ATOM 786 C C . PHE A 1 107 ? -8.277 -7.809 9.517 1.00 98.25 107 PHE A C 1
ATOM 788 O O . PHE A 1 107 ? -8.578 -8.553 10.443 1.00 98.25 107 PHE A O 1
ATOM 795 N N . ALA A 1 108 ? -8.692 -6.542 9.466 1.00 97.12 108 ALA A N 1
ATOM 796 C CA . ALA A 1 108 ? -9.613 -5.958 10.439 1.00 97.12 108 ALA A CA 1
ATOM 797 C C . ALA A 1 108 ? -11.103 -6.240 10.138 1.00 97.12 108 ALA A C 1
ATOM 799 O O . ALA A 1 108 ? -11.985 -5.569 10.680 1.00 97.12 108 ALA A O 1
ATOM 800 N N . GLU A 1 109 ? -11.423 -7.167 9.229 1.00 95.62 109 GLU A N 1
ATOM 801 C CA . GLU A 1 109 ? -12.803 -7.493 8.822 1.00 95.62 109 GLU A CA 1
ATOM 802 C C . GLU A 1 109 ? -13.621 -6.250 8.403 1.00 95.62 109 GLU A C 1
ATOM 804 O O . GLU A 1 109 ? -14.842 -6.180 8.551 1.00 95.62 109 GLU A O 1
ATOM 809 N N . GLY A 1 110 ? -12.933 -5.226 7.899 1.00 92.62 110 GLY A N 1
ATOM 810 C CA . GLY A 1 110 ? -13.498 -3.957 7.468 1.00 92.62 110 GLY A CA 1
ATOM 811 C C . GLY A 1 110 ? -13.945 -2.993 8.573 1.00 92.62 110 GLY A C 1
ATOM 812 O O . GLY A 1 110 ? -14.589 -1.984 8.260 1.00 92.62 110 GLY A O 1
ATOM 813 N N . THR A 1 111 ? -13.621 -3.260 9.844 1.00 90.69 111 THR A N 1
ATOM 814 C CA . THR A 1 111 ? -14.078 -2.462 10.997 1.00 90.69 111 THR A CA 1
ATOM 815 C C . THR A 1 111 ? -12.928 -2.027 11.901 1.00 90.69 111 THR A C 1
ATOM 817 O O . THR A 1 111 ? -11.989 -2.777 12.139 1.00 90.69 111 THR A O 1
ATOM 820 N N . ILE A 1 112 ? -13.003 -0.805 12.439 1.00 91.00 112 ILE A N 1
ATOM 821 C CA . ILE A 1 112 ? -11.946 -0.272 13.313 1.00 91.00 112 ILE A CA 1
ATOM 822 C C . ILE A 1 112 ? -11.879 -1.001 14.662 1.00 91.00 112 ILE A C 1
ATOM 824 O O . ILE A 1 112 ? -10.804 -1.131 15.229 1.00 91.00 112 ILE A O 1
ATOM 828 N N . ASP A 1 113 ? -12.999 -1.544 15.145 1.00 90.88 113 ASP A N 1
ATOM 829 C CA . ASP A 1 113 ? -13.071 -2.261 16.428 1.00 90.88 113 ASP A CA 1
ATOM 830 C C . ASP A 1 113 ? -12.259 -3.564 16.439 1.00 90.88 113 ASP A C 1
ATOM 832 O O . ASP A 1 113 ? -11.945 -4.105 17.498 1.00 90.88 113 ASP A O 1
ATOM 836 N N . LYS A 1 114 ? -11.942 -4.087 15.252 1.00 94.06 114 LYS A N 1
ATOM 837 C CA . LYS A 1 114 ? -11.119 -5.281 15.047 1.00 94.06 114 LYS A CA 1
ATOM 838 C C . LYS A 1 114 ? -9.664 -4.943 14.737 1.00 94.06 114 LYS A C 1
ATOM 840 O O . LYS A 1 114 ? -8.860 -5.854 14.584 1.00 94.06 114 LYS A O 1
ATOM 845 N N . PHE A 1 115 ? -9.325 -3.660 14.618 1.00 95.06 115 PHE A N 1
ATOM 846 C CA . PHE A 1 115 ? -7.955 -3.235 14.389 1.00 95.06 115 PHE A CA 1
ATOM 847 C C . PHE A 1 115 ? -7.148 -3.329 15.686 1.00 95.06 115 PHE A C 1
ATOM 849 O O . PHE A 1 115 ? -7.432 -2.639 16.666 1.00 95.06 115 PHE A O 1
ATOM 856 N N . ASP A 1 116 ? -6.107 -4.153 15.671 1.00 95.31 116 ASP A N 1
ATOM 857 C CA . ASP A 1 116 ? -5.158 -4.304 16.766 1.00 95.31 116 ASP A CA 1
ATOM 858 C C . ASP A 1 116 ? -3.721 -4.502 16.240 1.00 95.31 116 ASP A C 1
ATOM 860 O O . ASP A 1 116 ? -3.434 -4.374 15.047 1.00 95.31 116 ASP A O 1
ATOM 864 N N . LEU A 1 117 ? -2.788 -4.797 17.147 1.00 95.94 117 LEU A N 1
ATOM 865 C CA . LEU A 1 117 ? -1.387 -5.036 16.791 1.00 95.94 117 LEU A CA 1
ATOM 866 C C . LEU A 1 117 ? -1.183 -6.326 15.980 1.00 95.94 117 LEU A C 1
ATOM 868 O O . LEU A 1 117 ? -0.205 -6.417 15.239 1.00 95.94 117 LEU A O 1
ATOM 872 N N . CYS A 1 118 ? -2.077 -7.312 16.105 1.00 97.81 118 CYS A N 1
ATOM 873 C CA . CYS A 1 118 ? -2.021 -8.533 15.303 1.00 97.81 118 CYS A CA 1
ATOM 874 C C . CYS A 1 118 ? -2.369 -8.210 13.849 1.00 97.81 118 CYS A C 1
ATOM 876 O O . CYS A 1 118 ? -1.630 -8.611 12.956 1.00 97.81 118 CYS A O 1
ATOM 878 N N . VAL A 1 119 ? -3.399 -7.390 13.616 1.00 98.19 119 VAL A N 1
ATOM 879 C CA . VAL A 1 119 ? -3.731 -6.883 12.274 1.00 98.19 119 VAL A CA 1
ATOM 880 C C . VAL A 1 119 ? -2.550 -6.133 11.654 1.00 98.19 119 VAL A C 1
ATOM 882 O O . VAL A 1 119 ? -2.246 -6.328 10.476 1.00 98.19 119 VAL A O 1
ATOM 885 N N . GLU A 1 120 ? -1.859 -5.290 12.426 1.00 97.56 120 GLU A N 1
ATOM 886 C CA . GLU A 1 120 ? -0.665 -4.578 11.953 1.00 97.56 120 GLU A CA 1
ATOM 887 C C . GLU A 1 120 ? 0.457 -5.551 11.544 1.00 97.56 120 GLU A C 1
ATOM 889 O O . GLU A 1 120 ? 1.032 -5.419 10.460 1.00 97.56 120 GLU A O 1
ATOM 894 N N . ALA A 1 121 ? 0.731 -6.557 12.378 1.00 97.88 121 ALA A N 1
ATOM 895 C CA . ALA A 1 121 ? 1.750 -7.569 12.116 1.00 97.88 121 ALA A CA 1
ATOM 896 C C . ALA A 1 121 ? 1.405 -8.449 10.902 1.00 97.88 121 ALA A C 1
ATOM 898 O O . ALA A 1 121 ? 2.254 -8.651 10.030 1.00 97.88 121 ALA A O 1
ATOM 899 N N . ASP A 1 122 ? 0.162 -8.920 10.807 1.00 98.44 122 ASP A N 1
ATOM 900 C CA . ASP A 1 122 ? -0.323 -9.726 9.683 1.00 98.44 122 ASP A CA 1
ATOM 901 C C . ASP A 1 122 ? -0.250 -8.928 8.378 1.00 98.44 122 ASP A C 1
ATOM 903 O O . ASP A 1 122 ? 0.227 -9.436 7.359 1.00 98.44 122 ASP A O 1
ATOM 907 N N . THR A 1 123 ? -0.625 -7.643 8.422 1.00 98.31 123 THR A N 1
ATOM 908 C CA . THR A 1 123 ? -0.469 -6.717 7.290 1.00 98.31 123 THR A CA 1
ATOM 909 C C . THR A 1 123 ? 0.990 -6.635 6.861 1.00 98.31 123 THR A C 1
ATOM 911 O O . THR A 1 123 ? 1.278 -6.771 5.674 1.00 98.31 123 THR A O 1
ATOM 914 N N . PHE A 1 124 ? 1.917 -6.449 7.804 1.00 97.56 124 PHE A N 1
ATOM 915 C CA . PHE A 1 124 ? 3.344 -6.357 7.507 1.00 97.56 124 PHE A CA 1
ATOM 916 C C . PHE A 1 124 ? 3.882 -7.628 6.832 1.00 97.56 124 PHE A C 1
ATOM 918 O O . PHE A 1 124 ? 4.475 -7.544 5.755 1.00 97.56 124 PHE A O 1
ATOM 925 N N . PHE A 1 125 ? 3.661 -8.807 7.420 1.00 97.44 125 PHE A N 1
ATOM 926 C CA . PHE A 1 125 ? 4.203 -10.058 6.874 1.00 97.44 125 PHE A CA 1
ATOM 927 C C . PHE A 1 125 ? 3.546 -10.454 5.549 1.00 97.44 125 PHE A C 1
ATOM 929 O O . PHE A 1 125 ? 4.226 -10.942 4.637 1.00 97.44 125 PHE A O 1
ATOM 936 N N . CYS A 1 126 ? 2.241 -10.217 5.410 1.00 97.75 126 CYS A N 1
ATOM 937 C CA . CYS A 1 126 ? 1.544 -10.456 4.153 1.00 97.75 126 CYS A CA 1
ATOM 938 C C . CYS A 1 126 ? 2.048 -9.508 3.060 1.00 97.75 126 CYS A C 1
ATOM 940 O O . CYS A 1 126 ? 2.367 -9.963 1.963 1.00 97.75 126 CYS A O 1
ATOM 942 N N . LEU A 1 127 ? 2.218 -8.219 3.369 1.00 96.19 127 LEU A N 1
ATOM 943 C CA . LEU A 1 127 ? 2.758 -7.237 2.432 1.00 96.19 127 LEU A CA 1
ATOM 944 C C . LEU A 1 127 ? 4.195 -7.572 2.025 1.00 96.19 127 LEU A C 1
ATOM 946 O O . LEU A 1 127 ? 4.512 -7.523 0.842 1.00 96.19 127 LEU A O 1
ATOM 950 N N . GLN A 1 128 ? 5.048 -7.980 2.966 1.00 94.12 128 GLN A N 1
ATOM 951 C CA . GLN A 1 128 ? 6.405 -8.443 2.663 1.00 94.12 128 GLN A CA 1
ATOM 952 C C . GLN A 1 128 ? 6.395 -9.616 1.672 1.00 94.12 128 GLN A C 1
ATOM 954 O O . GLN A 1 128 ? 7.187 -9.646 0.731 1.00 94.12 128 GLN A O 1
ATOM 959 N N . THR A 1 129 ? 5.484 -10.571 1.872 1.00 94.69 129 THR A N 1
ATOM 960 C CA . THR A 1 129 ? 5.320 -11.726 0.980 1.00 94.69 129 THR A CA 1
ATOM 961 C C . THR A 1 129 ? 4.767 -11.301 -0.379 1.00 94.69 129 THR A C 1
ATOM 963 O O . THR A 1 129 ? 5.218 -11.783 -1.410 1.00 94.69 129 THR A O 1
ATOM 966 N N . LEU A 1 130 ? 3.815 -10.372 -0.423 1.00 93.69 130 LEU A N 1
ATOM 967 C CA . LEU A 1 130 ? 3.285 -9.838 -1.677 1.00 93.69 130 LEU A CA 1
ATOM 968 C C . LEU A 1 130 ? 4.389 -9.145 -2.490 1.00 93.69 130 LEU A C 1
ATOM 970 O O . LEU A 1 130 ? 4.554 -9.411 -3.680 1.00 93.69 130 LEU A O 1
ATOM 974 N N . LEU A 1 131 ? 5.194 -8.314 -1.828 1.00 90.19 131 LEU A N 1
ATOM 975 C CA . LEU A 1 131 ? 6.312 -7.601 -2.442 1.00 90.19 131 LEU A CA 1
ATOM 976 C C . LEU A 1 131 ? 7.454 -8.528 -2.862 1.00 90.19 131 LEU A C 1
ATOM 978 O O . LEU A 1 131 ? 8.210 -8.160 -3.746 1.00 90.19 131 LEU A O 1
ATOM 982 N N . SER A 1 132 ? 7.583 -9.742 -2.320 1.00 89.56 132 SER A N 1
ATOM 983 C CA . SER A 1 132 ? 8.562 -10.696 -2.862 1.00 89.56 132 SER A CA 1
ATOM 984 C C . SER A 1 132 ? 8.167 -11.247 -4.235 1.00 89.56 132 SER A C 1
ATOM 986 O O . SER A 1 132 ? 9.014 -11.807 -4.921 1.00 89.56 132 SER A O 1
ATOM 988 N N . HIS A 1 133 ? 6.891 -11.130 -4.620 1.00 87.62 133 HIS A N 1
ATOM 989 C CA . HIS A 1 133 ? 6.383 -11.571 -5.923 1.00 87.62 133 HIS A CA 1
ATOM 990 C C . HIS A 1 133 ? 6.200 -10.404 -6.898 1.00 87.62 133 HIS A C 1
ATOM 992 O O . HIS A 1 133 ? 6.401 -10.580 -8.092 1.00 87.62 133 HIS A O 1
ATOM 998 N N . LEU A 1 134 ? 5.813 -9.229 -6.391 1.00 83.19 134 LEU A N 1
ATOM 999 C CA . LEU A 1 134 ? 5.598 -8.014 -7.187 1.00 83.19 134 LEU A CA 1
ATOM 1000 C C . LEU A 1 134 ? 6.797 -7.054 -7.165 1.00 83.19 134 LEU A C 1
ATOM 1002 O O . LEU A 1 134 ? 6.735 -5.992 -7.769 1.00 83.19 134 LEU A O 1
ATOM 1006 N N . GLY A 1 135 ? 7.854 -7.376 -6.417 1.00 78.75 135 GLY A N 1
ATOM 1007 C CA . GLY A 1 135 ? 8.899 -6.428 -6.022 1.00 78.75 135 GLY A CA 1
ATOM 1008 C C . GLY A 1 135 ? 9.593 -5.735 -7.182 1.00 78.75 135 GLY A C 1
ATOM 1009 O O . GLY A 1 135 ? 9.922 -4.559 -7.054 1.00 78.75 135 GLY A O 1
ATOM 1010 N N . ASP A 1 136 ? 9.735 -6.418 -8.318 1.00 83.75 136 ASP A N 1
ATOM 1011 C CA . ASP A 1 136 ? 10.356 -5.840 -9.507 1.00 83.75 136 ASP A CA 1
ATOM 1012 C C . ASP A 1 136 ? 9.535 -4.665 -10.060 1.00 83.75 136 ASP A C 1
ATOM 1014 O O . ASP A 1 136 ? 10.105 -3.644 -10.437 1.00 83.75 136 ASP A O 1
ATOM 1018 N N . ASP A 1 137 ? 8.199 -4.755 -10.029 1.00 82.50 137 ASP A N 1
ATOM 1019 C CA . ASP A 1 137 ? 7.293 -3.674 -10.449 1.00 82.50 137 ASP A CA 1
ATOM 1020 C C . ASP A 1 137 ? 7.295 -2.482 -9.471 1.00 82.50 137 ASP A C 1
ATOM 1022 O O . ASP A 1 137 ? 6.832 -1.396 -9.816 1.00 82.50 137 ASP A O 1
ATOM 1026 N N . PHE A 1 138 ? 7.805 -2.674 -8.250 1.00 81.38 138 PHE A N 1
ATOM 1027 C CA . PHE A 1 138 ? 7.935 -1.637 -7.220 1.00 81.38 138 PHE A CA 1
ATOM 1028 C C . PHE A 1 138 ? 9.387 -1.194 -6.999 1.00 81.38 138 PHE A C 1
ATOM 1030 O O . PHE A 1 138 ? 9.659 -0.405 -6.092 1.00 81.38 138 PHE A O 1
ATOM 1037 N N . CYS A 1 139 ? 10.331 -1.679 -7.804 1.00 80.81 139 CYS A N 1
ATOM 1038 C CA . CYS A 1 139 ? 11.729 -1.286 -7.725 1.00 80.81 139 CYS A CA 1
ATOM 1039 C C . CYS A 1 139 ? 11.990 -0.139 -8.703 1.00 80.81 139 CYS A C 1
ATOM 1041 O O . CYS A 1 139 ? 11.996 -0.321 -9.919 1.00 80.81 139 CYS A O 1
ATOM 1043 N N . ARG A 1 140 ? 12.251 1.059 -8.165 1.00 76.88 140 ARG A N 1
ATOM 1044 C CA . ARG A 1 140 ? 12.484 2.273 -8.970 1.00 76.88 140 ARG A CA 1
ATOM 1045 C C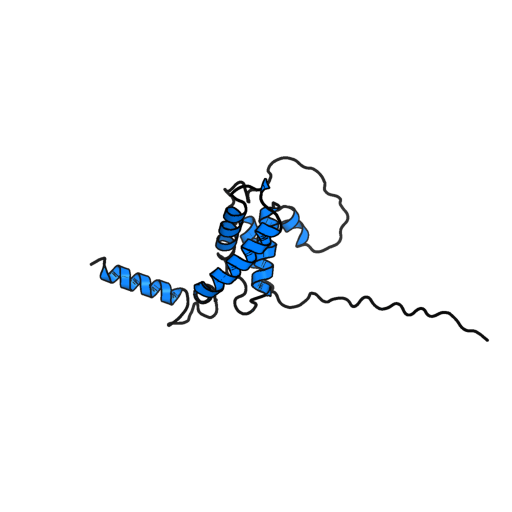 . ARG A 1 140 ? 13.663 2.133 -9.926 1.00 76.88 140 ARG A C 1
ATOM 1047 O O . ARG A 1 140 ? 13.704 2.786 -10.964 1.00 76.88 140 ARG A O 1
ATOM 1054 N N . GLU A 1 141 ? 14.645 1.323 -9.559 1.00 77.25 141 GLU A N 1
ATOM 1055 C CA . GLU A 1 141 ? 15.820 1.033 -10.369 1.00 77.25 141 GLU A CA 1
ATOM 1056 C C . GLU A 1 141 ? 15.469 0.193 -11.605 1.00 77.25 141 GLU A C 1
ATOM 1058 O O . GLU A 1 141 ? 16.148 0.312 -12.624 1.00 77.25 141 GLU A O 1
ATOM 1063 N N . LEU A 1 142 ? 14.400 -0.607 -11.535 1.00 80.12 142 LEU A N 1
ATOM 1064 C CA . LEU A 1 142 ? 13.928 -1.462 -12.624 1.00 80.12 142 LEU A CA 1
ATOM 1065 C C . LEU A 1 142 ? 12.878 -0.785 -13.515 1.00 80.12 142 LEU A C 1
ATOM 1067 O O . LEU A 1 142 ? 12.601 -1.288 -14.597 1.00 80.12 142 LEU A O 1
ATOM 1071 N N . ASP A 1 143 ? 12.352 0.387 -13.141 1.00 79.31 143 ASP A N 1
ATOM 1072 C CA . ASP A 1 143 ? 11.375 1.121 -13.964 1.00 79.31 143 ASP A CA 1
ATOM 1073 C C . ASP A 1 143 ? 11.897 1.451 -15.373 1.00 79.31 143 ASP A C 1
ATOM 1075 O O . ASP A 1 143 ? 11.111 1.566 -16.310 1.00 79.31 143 ASP A O 1
ATOM 1079 N N . ALA A 1 144 ? 13.213 1.628 -15.536 1.00 75.12 144 ALA A N 1
ATOM 1080 C CA . ALA A 1 144 ? 13.852 1.891 -16.829 1.00 75.12 144 ALA A CA 1
ATOM 1081 C C . ALA A 1 144 ? 14.463 0.635 -17.478 1.00 75.12 144 ALA A C 1
ATOM 1083 O O . ALA A 1 144 ? 15.019 0.730 -18.578 1.00 75.12 144 ALA A O 1
ATOM 1084 N N . ASP A 1 145 ? 14.388 -0.514 -16.805 1.00 80.88 145 ASP A N 1
ATOM 1085 C CA . ASP A 1 145 ? 14.885 -1.779 -17.328 1.00 80.88 145 ASP A CA 1
ATOM 1086 C C . ASP A 1 145 ? 13.972 -2.285 -18.459 1.00 80.88 145 ASP A C 1
ATOM 1088 O O . ASP A 1 145 ? 12.783 -1.964 -18.544 1.00 80.88 145 ASP A O 1
ATOM 1092 N N . HIS A 1 146 ? 14.553 -3.014 -19.409 1.00 74.88 146 HIS A N 1
ATOM 1093 C CA . HIS A 1 146 ? 13.825 -3.477 -20.587 1.00 74.88 146 HIS A CA 1
ATOM 1094 C C . HIS A 1 146 ? 13.281 -4.905 -20.442 1.00 74.88 146 HIS A C 1
ATOM 1096 O O . HIS A 1 146 ? 12.411 -5.300 -21.223 1.00 74.88 146 HIS A O 1
ATOM 1102 N N . GLU A 1 147 ? 13.784 -5.644 -19.455 1.00 81.25 147 GLU A N 1
ATOM 1103 C CA . GLU A 1 147 ? 13.514 -7.060 -19.215 1.00 81.25 147 GLU A CA 1
ATOM 1104 C C . GLU A 1 147 ? 12.769 -7.302 -17.891 1.00 81.25 147 GLU A C 1
ATOM 1106 O O . GLU A 1 147 ? 12.187 -8.370 -17.707 1.00 81.25 147 GLU A O 1
ATOM 1111 N N . MET A 1 148 ? 12.774 -6.334 -16.968 1.00 81.94 148 MET A N 1
ATOM 1112 C CA . MET A 1 148 ? 12.093 -6.414 -15.668 1.00 81.94 148 MET A CA 1
ATOM 1113 C C . MET A 1 148 ? 11.272 -5.150 -15.369 1.00 81.94 148 MET A C 1
ATOM 1115 O O . MET A 1 148 ? 11.312 -4.176 -16.122 1.00 81.94 148 MET A O 1
ATOM 1119 N N . GLY A 1 149 ? 10.485 -5.193 -14.292 1.00 84.94 149 GLY A N 1
ATOM 1120 C CA . GLY A 1 149 ? 9.729 -4.054 -13.774 1.00 84.94 149 GLY A CA 1
ATOM 1121 C C . GLY A 1 149 ? 8.480 -3.658 -14.567 1.00 84.94 149 GLY A C 1
ATOM 1122 O O . GLY A 1 149 ? 8.066 -4.296 -15.543 1.00 84.94 149 GLY A O 1
ATOM 1123 N N . MET A 1 150 ? 7.886 -2.541 -14.144 1.00 87.25 150 MET A N 1
ATOM 1124 C CA . MET A 1 150 ? 6.543 -2.127 -14.553 1.00 87.25 150 MET A CA 1
ATOM 1125 C C . MET A 1 150 ? 6.411 -1.870 -16.063 1.00 87.25 150 MET A C 1
ATOM 1127 O O . MET A 1 150 ? 5.404 -2.253 -16.667 1.00 87.25 150 MET A O 1
ATOM 1131 N N . LEU A 1 151 ? 7.425 -1.281 -16.713 1.00 88.44 151 LEU A N 1
ATOM 1132 C CA . LEU A 1 151 ? 7.389 -1.065 -18.166 1.00 88.44 151 LEU A CA 1
ATOM 1133 C C . LEU A 1 151 ? 7.366 -2.382 -18.948 1.00 88.44 151 LEU A C 1
ATOM 1135 O O . LEU A 1 151 ? 6.695 -2.469 -19.980 1.00 88.44 151 LEU A O 1
ATOM 1139 N N . THR A 1 152 ? 8.058 -3.410 -18.463 1.00 88.69 152 THR A N 1
ATOM 1140 C CA . THR A 1 152 ? 8.048 -4.740 -19.082 1.00 88.69 152 THR A CA 1
ATOM 1141 C C . THR A 1 152 ? 6.665 -5.375 -18.963 1.00 88.69 152 THR A C 1
ATOM 1143 O O . THR A 1 152 ? 6.119 -5.860 -19.960 1.00 88.69 152 THR A O 1
ATOM 1146 N N . THR A 1 153 ? 6.047 -5.269 -17.785 1.00 88.94 153 THR A N 1
ATOM 1147 C CA . THR A 1 153 ? 4.659 -5.687 -17.552 1.00 88.94 153 THR A CA 1
ATOM 1148 C C . THR A 1 153 ? 3.687 -4.965 -18.500 1.00 88.94 153 THR A C 1
ATOM 1150 O O . THR A 1 153 ? 2.846 -5.610 -19.131 1.00 88.94 153 THR A O 1
ATOM 1153 N N . LEU A 1 154 ? 3.829 -3.648 -18.701 1.00 91.38 154 LEU A N 1
ATOM 1154 C CA . LEU A 1 154 ? 2.998 -2.886 -19.647 1.00 91.38 154 LEU A CA 1
ATOM 1155 C C . LEU A 1 154 ? 3.178 -3.323 -21.107 1.00 91.38 154 LEU A C 1
ATOM 1157 O O . LEU A 1 154 ? 2.183 -3.491 -21.813 1.00 91.38 154 LEU A O 1
ATOM 1161 N N . ARG A 1 155 ? 4.416 -3.551 -21.564 1.00 91.06 155 ARG A N 1
ATOM 1162 C CA . ARG A 1 155 ? 4.679 -4.057 -22.927 1.00 91.06 155 ARG A CA 1
ATOM 1163 C C . ARG A 1 155 ? 4.062 -5.433 -23.148 1.00 91.06 155 ARG A C 1
ATOM 1165 O O . ARG A 1 155 ? 3.540 -5.710 -24.225 1.00 91.06 155 ARG A O 1
ATOM 1172 N N . HIS A 1 156 ? 4.096 -6.296 -22.130 1.00 90.62 156 HIS A N 1
ATOM 1173 C CA . HIS A 1 156 ? 3.421 -7.587 -22.198 1.00 90.62 156 HIS A CA 1
ATOM 1174 C C . HIS A 1 156 ? 1.914 -7.410 -22.438 1.00 90.62 156 HIS A C 1
ATOM 1176 O O . HIS A 1 156 ? 1.368 -8.033 -23.350 1.00 90.62 156 HIS A O 1
ATOM 1182 N N . TYR A 1 157 ? 1.259 -6.515 -21.690 1.00 92.75 157 TYR A N 1
ATOM 1183 C CA . TYR A 1 157 ? -0.154 -6.197 -21.913 1.00 92.75 157 TYR A CA 1
ATOM 1184 C C . TYR A 1 157 ? -0.419 -5.621 -23.307 1.00 92.75 157 TYR A C 1
ATOM 1186 O O . TYR A 1 157 ? -1.380 -6.038 -23.949 1.00 92.75 157 TYR A O 1
ATOM 1194 N N . GLU A 1 158 ? 0.426 -4.717 -23.806 1.00 94.00 158 GLU A N 1
ATOM 1195 C CA . GLU A 1 158 ? 0.296 -4.167 -25.161 1.00 94.00 158 GLU A CA 1
ATOM 1196 C C . GLU A 1 158 ? 0.321 -5.272 -26.228 1.00 94.00 158 GLU A C 1
ATOM 1198 O O . GLU A 1 158 ? -0.557 -5.316 -27.090 1.00 94.00 158 GLU A O 1
ATOM 1203 N N . HIS A 1 159 ? 1.265 -6.213 -26.142 1.00 92.88 159 HIS A N 1
ATOM 1204 C CA . HIS A 1 159 ? 1.332 -7.341 -27.075 1.00 92.88 159 HIS A CA 1
ATOM 1205 C C . HIS A 1 159 ? 0.103 -8.253 -26.987 1.00 92.88 159 HIS A C 1
ATOM 1207 O O . HIS A 1 159 ? -0.398 -8.717 -28.014 1.00 92.88 159 HIS A O 1
ATOM 1213 N N . VAL A 1 160 ? -0.400 -8.505 -25.775 1.00 95.56 160 VAL A N 1
ATOM 1214 C CA . VAL A 1 160 ? -1.636 -9.274 -25.576 1.00 95.56 160 VAL A CA 1
ATOM 1215 C C . VAL A 1 160 ? -2.820 -8.554 -26.225 1.00 95.56 160 VAL A C 1
ATOM 1217 O O . VAL A 1 160 ? -3.609 -9.187 -26.923 1.00 95.56 160 VAL A O 1
ATOM 1220 N N . LEU A 1 161 ? -2.926 -7.235 -26.061 1.00 95.81 161 LEU A N 1
ATOM 1221 C CA . LEU A 1 161 ? -3.989 -6.443 -26.681 1.00 95.81 161 LEU A CA 1
ATOM 1222 C C . LEU A 1 161 ? -3.897 -6.463 -28.209 1.00 95.81 161 LEU A C 1
ATOM 1224 O O . LEU A 1 161 ? -4.895 -6.764 -28.853 1.00 95.81 161 LEU A O 1
ATOM 1228 N N . GLN A 1 162 ? -2.713 -6.255 -28.790 1.00 94.62 162 GLN A N 1
ATOM 1229 C CA . GLN A 1 162 ? -2.499 -6.339 -30.245 1.00 94.62 162 GLN A CA 1
ATOM 1230 C C . GLN A 1 162 ? -2.847 -7.720 -30.821 1.00 94.62 162 GLN A C 1
ATOM 1232 O O . GLN A 1 162 ? -3.232 -7.842 -31.984 1.00 94.62 162 GLN A O 1
ATOM 1237 N N . PHE A 1 163 ? -2.695 -8.780 -30.025 1.00 94.12 163 PHE A N 1
ATOM 1238 C CA . PHE A 1 163 ? -3.077 -10.123 -30.443 1.00 94.12 163 PHE A CA 1
ATOM 1239 C C . PHE A 1 163 ? -4.601 -10.298 -30.529 1.00 94.12 163 PHE A C 1
ATOM 1241 O O . PHE A 1 163 ? -5.088 -10.971 -31.443 1.00 94.12 163 PHE A O 1
ATOM 1248 N N . PHE A 1 164 ? -5.348 -9.717 -29.585 1.00 94.38 164 PHE A N 1
ATOM 1249 C CA . PHE A 1 164 ? -6.799 -9.893 -29.479 1.00 94.38 164 PHE A CA 1
ATOM 1250 C C . PHE A 1 164 ? -7.623 -8.832 -30.225 1.00 94.38 164 PHE A C 1
ATOM 1252 O O . PHE A 1 164 ? -8.712 -9.162 -30.694 1.00 94.38 164 PHE A O 1
ATOM 1259 N N . ASP A 1 165 ? -7.123 -7.603 -30.353 1.00 88.12 165 ASP A N 1
ATOM 1260 C CA . ASP A 1 165 ? -7.813 -6.464 -30.969 1.00 88.12 165 ASP A CA 1
ATOM 1261 C C . ASP A 1 165 ? -7.166 -6.137 -32.329 1.00 88.12 165 ASP A C 1
ATOM 1263 O O . ASP A 1 165 ? -6.106 -5.512 -32.394 1.00 88.12 165 ASP A O 1
ATOM 1267 N N . LYS A 1 166 ? -7.759 -6.654 -33.416 1.00 67.62 166 LYS A N 1
ATOM 1268 C CA . LYS A 1 166 ? -7.281 -6.491 -34.804 1.00 67.62 166 LYS A CA 1
ATOM 1269 C C . LYS A 1 166 ? -7.957 -5.341 -35.534 1.00 67.62 166 LYS A C 1
ATOM 1271 O O . LYS A 1 166 ? -9.205 -5.275 -35.484 1.00 67.62 166 LYS A O 1
#

Secondary structure (DSSP, 8-state):
------------------S-S-HHHHHHHHHHGGGSSTTSTTTS---S------------TTHHHHHTS-HHHHHHHHHHHHHHHHTTTT---TTHHHHHHHHHHHHTTT-GGG--HHHHHHHHHHHHHHHHHHGGGG-TTTTT-SSSHHHHHHHHHHHHHHHH--

Radius of gyration: 22.13 Å; chains: 1; bounding box: 60×34×89 Å

Sequence (166 aa):
MTSSNNSSGGNISNCNYSNSISNSALTAIDMDVPRTMPKVRFFGSTTENSYGCDSNCNQSHYIGLTSMLTTASQGLHRVLTTIATVNAGLGYVQGMNELAAHLMYVFAEGTIDKFDLCVEADTFFCLQTLLSHLGDDFCRELDADHEMGMLTTLRHYEHVLQFFDK

pLDDT: mean 77.77, std 21.93, range [28.67, 98.44]

InterPro domains:
  IPR000195 Rab-GAP-TBC domain [PF00566] (72-165)
  IPR000195 Rab-GAP-TBC domain [PS50086] (1-166)
  IPR035969 Rab-GAP-TBC domain superfamily [SSF47923] (18-165)

Organism: Lygus hesperus (NCBI:txid30085)

Foldseek 3Di:
DDDDDDPDDPPPPPPCPDDDADPVLLVLLLVQLLVEPCVQPLFHFPPDDDDDPPPDDPDDPSVVSLVRTDPLSVLLSVLLRVLLRVPVQLHDDRPLSRLLSVQLCVCQVNDNVSRDVVSSVSSNVVSVVVCVVQVQQSRPVNCPPCCTHDVVVVVVVVVVCVVVPD